Protein AF-T1CQT2-F1 (afdb_monomer_lite)

Foldseek 3Di:
DDQDPLNVLLVVLCVVQQVCVVVVVVVVVDPPVVCVQQVHQFDKDKDWDKDKDALVRQVVVQVVDPRHDDPPPPSNVVSSVSSVVSCVVADDPRIDIDTDIDMDTDDDHDDD

Radius of gyration: 16.91 Å; chains: 1; bounding box: 45×31×37 Å

pLDDT: mean 82.47, std 14.03, range [48.88, 98.12]

Organism: NCBI:txid410659

Structure (mmCIF, N/CA/C/O backbone):
data_AF-T1CQT2-F1
#
_entry.id   AF-T1CQT2-F1
#
loop_
_atom_site.group_PDB
_atom_site.id
_atom_site.type_symbol
_atom_site.label_atom_id
_atom_site.label_alt_id
_atom_site.label_comp_id
_atom_site.label_asym_id
_atom_site.label_entity_id
_atom_site.label_seq_id
_atom_site.pdbx_PDB_ins_code
_atom_site.Cartn_x
_atom_site.Cartn_y
_atom_site.Cartn_z
_atom_site.occupancy
_atom_site.B_iso_or_equiv
_atom_site.auth_seq_id
_atom_site.auth_comp_id
_atom_site.au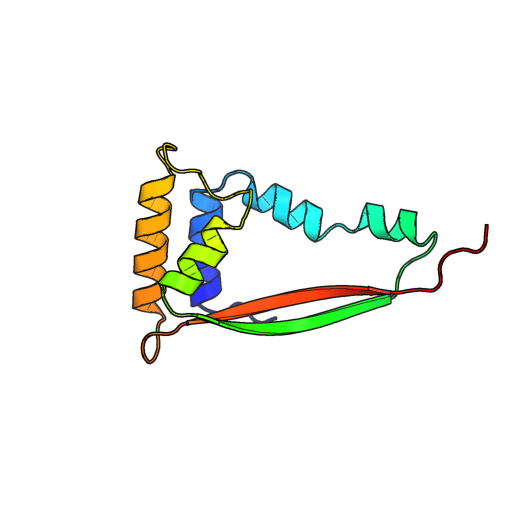th_asym_id
_atom_site.auth_atom_id
_atom_site.pdbx_PDB_model_num
ATOM 1 N N . SER A 1 1 ? -3.288 -9.163 -12.659 1.00 48.88 1 SER A N 1
ATOM 2 C CA . SER A 1 1 ? -4.194 -9.852 -11.712 1.00 48.88 1 SER A CA 1
ATOM 3 C C . SER A 1 1 ? -5.529 -9.121 -11.606 1.00 48.88 1 SER A C 1
ATOM 5 O O . SER A 1 1 ? -5.549 -7.919 -11.838 1.00 48.88 1 SER A O 1
ATOM 7 N N . ALA A 1 2 ? -6.640 -9.800 -11.283 1.00 51.88 2 ALA A N 1
ATOM 8 C CA . ALA A 1 2 ? -7.935 -9.138 -11.060 1.00 51.88 2 ALA A CA 1
ATOM 9 C C . ALA A 1 2 ? -7.862 -8.199 -9.837 1.00 51.88 2 ALA A C 1
ATOM 11 O O . ALA A 1 2 ? -7.421 -8.617 -8.765 1.00 51.88 2 ALA A O 1
ATOM 12 N N . ARG A 1 3 ? -8.259 -6.932 -10.010 1.00 68.06 3 ARG A N 1
ATOM 13 C CA . ARG A 1 3 ? -8.270 -5.904 -8.956 1.00 68.06 3 ARG A CA 1
ATOM 14 C C . ARG A 1 3 ? -9.369 -6.257 -7.946 1.00 68.06 3 ARG A C 1
ATOM 16 O O . ARG A 1 3 ? -10.545 -6.263 -8.297 1.00 68.06 3 ARG A O 1
ATOM 23 N N . THR A 1 4 ? -8.991 -6.620 -6.720 1.00 86.12 4 THR A N 1
ATOM 24 C CA . THR A 1 4 ? -9.963 -6.896 -5.649 1.00 86.12 4 THR A CA 1
ATOM 25 C C . THR A 1 4 ? -10.618 -5.586 -5.186 1.00 86.12 4 THR A C 1
ATOM 27 O O . THR A 1 4 ? -9.987 -4.534 -5.311 1.00 86.12 4 THR A O 1
ATOM 30 N N . PRO A 1 5 ? -11.843 -5.613 -4.621 1.00 91.38 5 PRO A N 1
ATOM 31 C CA . PRO A 1 5 ? -12.471 -4.413 -4.059 1.00 91.38 5 PRO A CA 1
ATOM 32 C C . PRO A 1 5 ? -11.586 -3.707 -3.023 1.00 91.38 5 PRO A C 1
ATOM 34 O O . PRO A 1 5 ? -11.415 -2.494 -3.078 1.00 91.38 5 PRO A O 1
ATOM 37 N N . PHE A 1 6 ? -10.926 -4.481 -2.157 1.00 92.62 6 PHE A N 1
ATOM 38 C CA . PHE A 1 6 ? -9.942 -3.961 -1.210 1.00 92.62 6 PHE A CA 1
ATOM 39 C C . PHE A 1 6 ? -8.782 -3.222 -1.893 1.00 92.62 6 PHE A C 1
ATOM 41 O O . PHE A 1 6 ? -8.414 -2.131 -1.464 1.00 92.62 6 PHE A O 1
ATOM 48 N N . LEU A 1 7 ? -8.213 -3.784 -2.968 1.00 90.38 7 LEU A N 1
ATOM 49 C CA . LEU A 1 7 ? -7.113 -3.135 -3.681 1.00 90.38 7 LEU A CA 1
ATOM 50 C C . LEU A 1 7 ? -7.566 -1.829 -4.345 1.00 90.38 7 LEU A C 1
ATOM 52 O O . LEU A 1 7 ? -6.805 -0.871 -4.357 1.00 90.38 7 LEU A O 1
ATOM 56 N N . ALA A 1 8 ? -8.796 -1.775 -4.864 1.00 91.62 8 ALA A N 1
ATOM 57 C CA . ALA A 1 8 ? -9.343 -0.552 -5.446 1.00 91.62 8 ALA A CA 1
ATOM 58 C C . ALA A 1 8 ? -9.454 0.577 -4.405 1.00 91.62 8 ALA A C 1
ATOM 60 O O . ALA A 1 8 ? -8.995 1.687 -4.668 1.00 91.62 8 ALA A O 1
ATOM 61 N N . ASP A 1 9 ? -9.985 0.282 -3.214 1.00 94.50 9 ASP A N 1
ATOM 62 C CA . ASP A 1 9 ? -10.082 1.259 -2.120 1.00 94.50 9 ASP A CA 1
ATOM 63 C C . ASP A 1 9 ? -8.693 1.680 -1.616 1.00 94.50 9 ASP A C 1
ATOM 65 O O . ASP A 1 9 ? -8.436 2.863 -1.393 1.00 94.50 9 ASP A O 1
ATOM 69 N N . TYR A 1 10 ? -7.765 0.726 -1.498 1.00 93.69 10 TYR A N 1
ATOM 70 C CA . TYR A 1 10 ? -6.377 0.997 -1.129 1.00 93.69 10 TYR A CA 1
ATOM 71 C C . TYR A 1 10 ? -5.681 1.926 -2.136 1.00 93.69 10 TYR A C 1
ATOM 73 O O . TYR A 1 10 ? -5.055 2.911 -1.750 1.00 93.69 10 TYR A O 1
ATOM 81 N N . GLU A 1 11 ? -5.801 1.653 -3.435 1.00 92.12 11 GLU A N 1
ATOM 82 C CA . GLU A 1 11 ? -5.203 2.496 -4.473 1.00 92.12 11 GLU A CA 1
ATOM 83 C C . GLU A 1 11 ? -5.867 3.873 -4.541 1.00 92.12 11 GLU A C 1
ATOM 85 O O . GLU A 1 11 ? -5.169 4.861 -4.757 1.00 92.12 11 GLU A O 1
ATOM 90 N N . ALA A 1 12 ? -7.177 3.975 -4.300 1.00 94.50 12 ALA A N 1
ATOM 91 C CA . ALA A 1 12 ? -7.866 5.261 -4.228 1.00 94.50 12 ALA A CA 1
ATOM 92 C C . ALA A 1 12 ? -7.311 6.155 -3.103 1.00 94.50 12 ALA A C 1
ATOM 94 O O . ALA A 1 12 ? -7.155 7.361 -3.300 1.00 94.50 12 ALA A O 1
ATOM 95 N N . LEU A 1 13 ? -6.949 5.574 -1.952 1.00 95.44 13 LEU A N 1
ATOM 96 C CA . LEU A 1 13 ? -6.268 6.302 -0.874 1.00 95.44 13 LEU A CA 1
ATOM 97 C C . LEU A 1 13 ? -4.895 6.810 -1.317 1.00 95.44 13 LEU A C 1
ATOM 99 O O . LEU A 1 13 ? -4.568 7.970 -1.073 1.00 95.44 13 LEU A O 1
ATOM 103 N N . LEU A 1 14 ? -4.108 5.969 -1.994 1.00 93.94 14 LEU A N 1
ATOM 104 C CA . LEU A 1 14 ? -2.791 6.366 -2.494 1.00 93.94 14 LEU A CA 1
ATOM 105 C C . LEU A 1 14 ? -2.898 7.464 -3.554 1.00 93.94 14 LEU A C 1
ATOM 107 O O . LEU A 1 14 ? -2.183 8.452 -3.475 1.00 93.94 14 LEU A O 1
ATOM 111 N N . HIS A 1 15 ? -3.837 7.368 -4.492 1.00 93.62 15 HIS A N 1
ATOM 112 C CA . HIS A 1 15 ? -4.074 8.442 -5.458 1.00 93.62 15 HIS A CA 1
ATOM 113 C C . HIS A 1 15 ? -4.461 9.770 -4.795 1.00 93.62 15 HIS A C 1
ATOM 115 O O . HIS A 1 15 ? -4.145 10.833 -5.324 1.00 93.62 15 HIS A O 1
ATOM 121 N N . ARG A 1 16 ? -5.145 9.721 -3.648 1.00 95.00 16 ARG A N 1
ATOM 122 C CA . ARG A 1 16 ? -5.601 10.915 -2.935 1.00 95.00 16 ARG A CA 1
ATOM 123 C C . ARG A 1 16 ? -4.518 11.560 -2.074 1.00 95.00 16 ARG A C 1
ATOM 125 O O . ARG A 1 16 ? -4.473 12.783 -1.998 1.00 95.00 16 ARG A O 1
ATOM 132 N N . TYR A 1 17 ? -3.707 10.755 -1.397 1.00 94.94 17 TYR A N 1
ATOM 133 C CA . TYR A 1 17 ? -2.806 11.236 -0.345 1.00 94.94 17 TYR A CA 1
ATOM 134 C C . TYR A 1 17 ? -1.320 11.027 -0.653 1.00 94.94 17 TYR A C 1
ATOM 136 O O . TYR A 1 17 ? -0.489 11.593 0.039 1.00 94.94 17 TYR A O 1
ATOM 144 N N . ALA A 1 18 ? -0.970 10.256 -1.683 1.00 91.44 18 ALA A N 1
ATOM 145 C CA . ALA A 1 18 ? 0.403 10.022 -2.124 1.00 91.44 18 ALA A CA 1
ATOM 146 C C . ALA A 1 18 ? 0.595 10.585 -3.550 1.00 91.44 18 ALA A C 1
ATOM 148 O O . ALA A 1 18 ? 0.466 9.843 -4.527 1.00 91.44 18 ALA A O 1
ATOM 149 N N . PRO A 1 19 ? 0.901 11.887 -3.715 1.00 87.81 19 PRO A N 1
ATOM 150 C CA . PRO A 1 19 ? 0.939 12.550 -5.026 1.00 87.81 19 PRO A CA 1
ATOM 151 C C . PRO A 1 19 ? 1.951 11.929 -6.003 1.00 87.81 19 PRO A C 1
ATOM 153 O O . PRO A 1 19 ? 1.753 11.953 -7.218 1.00 87.81 19 PRO A O 1
ATOM 156 N N . GLU A 1 20 ? 3.014 11.311 -5.490 1.00 87.50 20 GLU A N 1
ATOM 157 C CA . GLU A 1 20 ? 4.034 10.638 -6.301 1.00 87.50 20 GLU A CA 1
ATOM 158 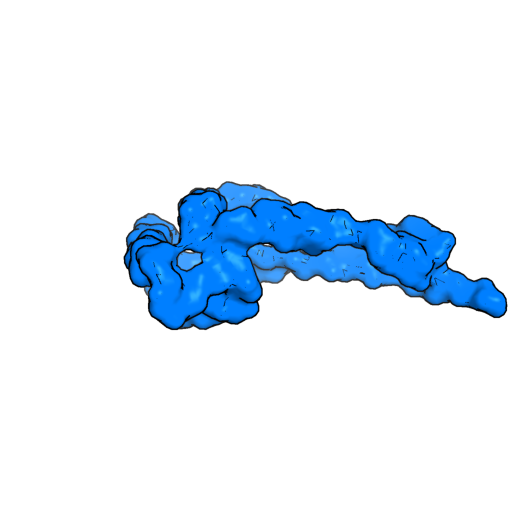C C . GLU A 1 20 ? 3.666 9.203 -6.701 1.00 87.50 20 GLU A C 1
ATOM 160 O O . GLU A 1 20 ? 4.377 8.577 -7.496 1.00 87.50 20 GLU A O 1
ATOM 165 N N . TYR A 1 21 ? 2.564 8.657 -6.180 1.00 89.56 21 TYR A N 1
ATOM 166 C CA . TYR A 1 21 ? 2.197 7.253 -6.354 1.00 89.56 21 TYR A CA 1
ATOM 167 C C . TYR A 1 21 ? 2.142 6.839 -7.831 1.00 89.56 21 TYR A C 1
ATOM 169 O O . TYR A 1 21 ? 2.739 5.832 -8.221 1.00 89.56 21 TYR A O 1
ATOM 177 N N . ASP A 1 22 ? 1.502 7.644 -8.684 1.00 86.19 22 ASP A N 1
ATOM 178 C CA . ASP A 1 22 ? 1.411 7.361 -10.118 1.00 86.19 22 ASP A CA 1
ATOM 179 C C . ASP A 1 22 ? 2.767 7.415 -10.825 1.00 86.19 22 ASP A C 1
ATOM 181 O O . ASP A 1 22 ? 3.036 6.595 -11.709 1.00 86.19 22 ASP A O 1
ATOM 185 N N . ALA A 1 23 ? 3.636 8.350 -10.438 1.00 84.06 23 ALA A N 1
ATOM 186 C CA . ALA A 1 23 ? 4.975 8.472 -11.004 1.00 84.06 23 ALA A CA 1
ATOM 187 C C . ALA A 1 23 ? 5.842 7.260 -10.630 1.00 84.06 23 ALA A C 1
ATOM 189 O O . ALA A 1 23 ? 6.458 6.645 -11.505 1.00 84.06 23 ALA A O 1
ATOM 190 N N . VAL A 1 24 ? 5.827 6.850 -9.357 1.00 82.06 24 VAL A N 1
ATOM 191 C CA . VAL A 1 24 ? 6.559 5.666 -8.882 1.00 82.06 24 VAL A CA 1
ATOM 192 C C . VAL A 1 24 ? 6.009 4.387 -9.515 1.00 82.06 24 VAL A C 1
ATOM 194 O O . VAL A 1 24 ? 6.792 3.546 -9.966 1.00 82.06 24 VAL A O 1
ATOM 197 N N . ARG A 1 25 ? 4.680 4.239 -9.620 1.00 81.62 25 ARG A N 1
ATOM 198 C CA . ARG A 1 25 ? 4.050 3.083 -10.278 1.00 81.62 25 ARG A CA 1
ATOM 199 C C . ARG A 1 25 ? 4.457 2.995 -11.749 1.00 81.62 25 ARG A C 1
ATOM 201 O O . ARG A 1 25 ? 4.878 1.928 -12.192 1.00 81.62 25 ARG A O 1
ATOM 208 N N . LYS A 1 26 ? 4.399 4.107 -12.493 1.00 77.75 26 LYS A N 1
ATOM 209 C CA . LYS A 1 26 ? 4.849 4.172 -13.895 1.00 77.75 26 LYS A CA 1
ATOM 210 C C . LYS A 1 26 ? 6.335 3.846 -14.027 1.00 77.75 26 LYS A C 1
ATOM 212 O O . LYS A 1 26 ? 6.691 3.046 -14.885 1.00 77.75 26 LYS A O 1
ATOM 217 N N . ARG A 1 27 ? 7.196 4.388 -13.157 1.00 74.19 27 ARG A N 1
ATOM 218 C CA . ARG A 1 27 ? 8.640 4.090 -13.150 1.00 74.19 27 ARG A CA 1
ATOM 219 C C . ARG A 1 27 ? 8.927 2.609 -12.901 1.00 74.19 27 ARG A C 1
ATOM 221 O O . ARG A 1 27 ? 9.826 2.069 -13.524 1.00 74.19 27 ARG A O 1
ATOM 228 N N . ARG A 1 28 ? 8.180 1.948 -12.012 1.00 71.25 28 ARG A N 1
ATOM 229 C CA . ARG A 1 28 ? 8.325 0.501 -11.758 1.00 71.25 28 ARG A CA 1
ATOM 230 C C . ARG A 1 28 ? 7.772 -0.358 -12.900 1.00 71.25 28 ARG A C 1
ATOM 232 O O . ARG A 1 28 ? 8.311 -1.426 -13.161 1.00 71.25 28 ARG A O 1
ATOM 239 N N . ALA A 1 29 ? 6.715 0.098 -13.575 1.00 66.31 29 ALA A N 1
ATOM 240 C CA . ALA A 1 29 ? 6.141 -0.583 -14.738 1.00 66.31 29 ALA A CA 1
ATOM 241 C C . ALA A 1 29 ? 7.022 -0.444 -15.990 1.00 66.31 29 ALA A C 1
ATOM 243 O O . ALA A 1 29 ? 7.098 -1.353 -16.817 1.00 66.31 29 ALA A O 1
ATOM 244 N N . HIS A 1 30 ? 7.706 0.689 -16.126 1.00 62.28 30 HIS A N 1
ATOM 245 C CA . HIS A 1 30 ? 8.662 0.930 -17.186 1.00 62.28 30 HIS A CA 1
ATOM 246 C C . HIS A 1 30 ? 10.029 0.361 -16.784 1.00 62.28 30 HIS A C 1
ATOM 248 O O . HIS A 1 30 ? 10.795 0.966 -16.041 1.00 62.28 30 HIS A O 1
ATOM 254 N N . GLY A 1 31 ? 10.381 -0.773 -17.392 1.00 54.88 31 GLY A N 1
ATOM 255 C CA . GLY A 1 31 ? 11.731 -1.336 -17.406 1.00 54.88 31 GLY A CA 1
ATOM 256 C C . GLY A 1 31 ? 12.710 -0.828 -18.492 1.00 54.88 31 GLY A C 1
ATOM 257 O O . GLY A 1 31 ? 13.497 -1.655 -18.945 1.00 54.88 31 GLY A O 1
ATOM 258 N N . PRO A 1 32 ? 12.757 0.447 -18.960 1.00 54.88 32 PRO A N 1
ATOM 259 C CA . PRO A 1 32 ? 13.797 0.904 -19.889 1.00 54.88 32 PRO A CA 1
ATOM 260 C C . PRO A 1 32 ? 15.218 0.635 -19.389 1.00 54.88 32 PRO A C 1
ATOM 262 O O . PRO A 1 32 ? 16.078 0.274 -20.184 1.00 54.88 32 PRO A O 1
ATOM 265 N N . ALA A 1 33 ? 15.452 0.731 -18.074 1.00 61.41 33 ALA A N 1
ATOM 266 C CA . ALA A 1 33 ? 16.738 0.382 -17.468 1.00 61.41 33 ALA A CA 1
ATOM 267 C C . ALA A 1 33 ? 17.071 -1.113 -17.608 1.00 61.41 33 ALA A C 1
ATOM 269 O O . ALA A 1 33 ? 18.236 -1.477 -17.706 1.00 61.41 33 ALA A O 1
ATOM 270 N N . ILE A 1 34 ? 16.052 -1.972 -17.662 1.00 65.62 34 ILE A N 1
ATOM 271 C CA . ILE A 1 34 ? 16.206 -3.425 -17.725 1.00 65.62 34 ILE A CA 1
ATOM 272 C C . ILE A 1 34 ? 16.578 -3.856 -19.145 1.00 65.62 34 ILE A C 1
ATOM 274 O O . ILE A 1 34 ? 17.514 -4.628 -19.315 1.00 65.62 34 ILE A O 1
ATOM 278 N N . ARG A 1 35 ? 15.931 -3.303 -20.179 1.00 66.56 35 ARG A N 1
ATOM 279 C CA . ARG A 1 35 ? 16.337 -3.570 -21.569 1.00 66.56 35 ARG A CA 1
ATOM 280 C C . ARG A 1 35 ? 17.769 -3.111 -21.838 1.00 66.56 35 ARG A C 1
ATOM 282 O O . ARG A 1 35 ? 18.537 -3.853 -22.437 1.00 66.56 35 ARG A O 1
ATOM 289 N N . THR A 1 36 ? 18.136 -1.913 -21.377 1.00 69.00 36 THR A N 1
ATOM 290 C CA . THR A 1 36 ? 19.517 -1.421 -21.490 1.00 69.00 36 THR A CA 1
ATOM 291 C C . THR A 1 36 ? 20.496 -2.321 -20.733 1.00 69.00 36 THR A C 1
ATOM 293 O O . THR A 1 36 ? 21.563 -2.613 -21.255 1.00 69.00 36 THR A O 1
ATOM 296 N N . PHE A 1 37 ? 20.124 -2.811 -19.546 1.00 67.56 37 PHE A N 1
ATOM 297 C CA . PHE A 1 37 ? 20.943 -3.737 -18.758 1.00 67.56 37 PHE A CA 1
ATOM 298 C C . PHE A 1 37 ? 21.167 -5.090 -19.455 1.00 67.56 37 PHE A C 1
ATOM 300 O O . PHE A 1 37 ? 22.279 -5.608 -19.430 1.00 67.56 37 PHE A O 1
ATOM 307 N N . PHE A 1 38 ? 20.143 -5.658 -20.101 1.00 67.44 38 PHE A N 1
ATOM 308 C CA . PHE A 1 38 ? 20.270 -6.937 -20.813 1.00 67.44 38 PHE A CA 1
ATOM 309 C C . PHE A 1 38 ? 20.800 -6.799 -22.249 1.00 67.44 38 PHE A C 1
ATOM 311 O O . PHE A 1 38 ? 21.180 -7.804 -22.844 1.00 67.44 38 PHE A O 1
ATOM 318 N N . GLY A 1 39 ? 20.802 -5.598 -22.837 1.00 73.12 39 GLY A N 1
ATOM 319 C CA . GLY A 1 39 ? 21.180 -5.366 -24.240 1.00 73.12 39 GLY A CA 1
ATOM 320 C C . GLY A 1 39 ? 20.193 -5.940 -25.272 1.00 73.12 39 GLY A C 1
ATOM 321 O O . GLY A 1 39 ? 20.420 -5.846 -26.474 1.00 73.12 39 GLY A O 1
ATOM 322 N N . ARG A 1 40 ? 19.087 -6.530 -24.811 1.00 73.81 40 ARG A N 1
ATOM 323 C CA . ARG A 1 40 ? 18.011 -7.160 -25.591 1.00 73.81 40 ARG A CA 1
ATOM 324 C C . ARG A 1 40 ? 16.721 -7.145 -24.778 1.00 73.81 40 ARG A C 1
ATOM 326 O O . ARG A 1 40 ? 16.746 -6.832 -23.588 1.00 73.81 40 ARG A O 1
ATOM 333 N N . GLU A 1 41 ? 15.601 -7.508 -25.401 1.00 74.75 41 GLU A N 1
ATOM 334 C CA . GLU A 1 41 ? 14.363 -7.719 -24.648 1.00 74.75 41 GLU A CA 1
ATOM 335 C C . GLU A 1 41 ? 14.525 -8.921 -23.691 1.00 74.75 41 GLU A C 1
ATOM 337 O O . GLU A 1 41 ? 14.842 -10.029 -24.149 1.00 74.75 41 GLU A O 1
ATOM 342 N N . PRO A 1 42 ? 14.379 -8.713 -22.367 1.00 72.06 42 PRO A N 1
ATOM 343 C CA . PRO A 1 42 ? 14.428 -9.782 -21.379 1.00 72.06 42 PRO A CA 1
ATOM 344 C C . PRO A 1 42 ? 13.136 -10.601 -21.391 1.00 72.06 42 PRO A C 1
ATOM 346 O O . PRO A 1 42 ? 12.055 -10.106 -21.716 1.00 72.06 42 PRO A O 1
ATOM 349 N N . GLU A 1 43 ? 13.229 -11.847 -20.946 1.00 76.31 43 GLU A N 1
ATOM 350 C CA . GLU A 1 43 ? 12.045 -12.627 -20.616 1.00 76.31 43 GLU A CA 1
ATOM 351 C C . GLU A 1 43 ? 11.453 -12.121 -19.296 1.00 76.31 43 GLU A C 1
ATOM 353 O O . GLU A 1 43 ? 12.169 -11.726 -18.371 1.00 76.31 43 GLU A O 1
ATOM 358 N N . ARG A 1 44 ? 10.121 -12.096 -19.216 1.00 73.69 44 ARG A N 1
ATOM 359 C CA . ARG A 1 44 ? 9.380 -11.563 -18.070 1.00 73.69 44 ARG A CA 1
ATOM 360 C C . ARG A 1 44 ? 8.495 -12.647 -17.476 1.00 73.69 44 ARG A C 1
ATOM 362 O O . ARG A 1 44 ? 7.586 -13.128 -18.147 1.00 73.69 44 ARG A O 1
ATOM 369 N N . ALA A 1 45 ? 8.694 -12.948 -16.198 1.00 64.06 45 ALA A N 1
ATOM 370 C CA . ALA A 1 45 ? 7.768 -13.743 -15.400 1.00 64.06 45 ALA A CA 1
ATOM 371 C C . ALA A 1 45 ? 7.066 -12.854 -14.367 1.00 64.06 45 ALA A C 1
ATOM 373 O O . ALA A 1 45 ? 7.678 -11.980 -13.750 1.00 64.06 45 ALA A O 1
ATOM 374 N N . VAL A 1 46 ? 5.765 -13.078 -14.180 1.00 61.66 46 VAL A N 1
ATOM 375 C CA . VAL A 1 46 ? 4.971 -12.434 -13.129 1.00 61.66 46 VAL A CA 1
ATOM 376 C C . VAL A 1 46 ? 4.490 -13.522 -12.190 1.00 61.66 46 VAL A C 1
ATOM 378 O O . VAL A 1 46 ? 3.719 -14.392 -12.591 1.00 61.66 46 VAL A O 1
ATOM 381 N N . PHE A 1 47 ? 4.930 -13.465 -10.939 1.00 57.66 47 PHE A N 1
ATOM 382 C CA . PHE A 1 47 ? 4.458 -14.370 -9.900 1.00 57.66 47 PHE A CA 1
ATOM 383 C C . PHE A 1 47 ? 3.409 -13.647 -9.063 1.00 57.66 47 PHE A C 1
ATOM 385 O O . PHE A 1 47 ? 3.679 -12.588 -8.488 1.00 57.66 47 PHE A O 1
ATOM 392 N N . ALA A 1 48 ? 2.205 -14.216 -8.996 1.00 59.03 48 ALA A N 1
ATOM 393 C CA . ALA A 1 48 ? 1.188 -13.749 -8.069 1.00 59.03 48 ALA A CA 1
ATOM 394 C C . ALA A 1 48 ? 1.628 -14.115 -6.646 1.00 59.03 48 ALA A C 1
ATOM 396 O O . ALA A 1 48 ? 1.666 -15.288 -6.283 1.00 59.03 48 ALA A O 1
ATOM 397 N N . ASN A 1 49 ? 1.958 -13.112 -5.842 1.00 65.75 49 ASN A N 1
ATOM 398 C CA . ASN A 1 49 ? 2.245 -13.267 -4.426 1.00 65.75 49 ASN A CA 1
ATOM 399 C C . ASN A 1 49 ? 1.045 -12.731 -3.636 1.00 65.75 49 ASN A C 1
ATOM 401 O O . ASN A 1 49 ? 0.693 -11.562 -3.753 1.00 65.75 49 ASN A O 1
ATOM 405 N N . ARG A 1 50 ? 0.365 -13.571 -2.856 1.00 80.06 50 ARG A N 1
ATOM 406 C CA . ARG A 1 50 ? -0.748 -13.126 -2.003 1.00 80.06 50 ARG A CA 1
ATOM 407 C C . ARG A 1 50 ? -0.235 -12.984 -0.583 1.00 80.06 50 ARG A C 1
ATOM 409 O O . ARG A 1 50 ? 0.173 -13.970 0.019 1.00 80.06 50 ARG A O 1
ATOM 416 N N . GLN A 1 51 ? -0.290 -11.773 -0.045 1.00 84.88 51 GLN A N 1
ATOM 417 C CA . GLN A 1 51 ? -0.024 -11.541 1.369 1.00 84.88 51 GLN A CA 1
ATOM 418 C C . GLN A 1 51 ? -1.355 -11.514 2.112 1.00 84.88 51 GLN A C 1
ATOM 420 O O . GLN A 1 51 ? -2.280 -10.818 1.699 1.00 84.88 51 GLN A O 1
ATOM 425 N N . VAL A 1 52 ? -1.459 -12.273 3.198 1.00 91.06 52 VAL A N 1
ATOM 426 C CA . VAL A 1 52 ? -2.596 -12.195 4.118 1.00 91.06 52 VAL A CA 1
ATOM 427 C C . VAL A 1 52 ? -2.131 -11.384 5.318 1.00 91.06 52 VAL A C 1
ATOM 429 O O . VAL A 1 52 ? -1.167 -11.770 5.974 1.00 91.06 52 VAL A O 1
ATOM 432 N N . LEU A 1 53 ? -2.767 -10.240 5.555 1.00 93.44 53 LEU A N 1
ATOM 433 C CA . LEU A 1 53 ? -2.307 -9.243 6.519 1.00 93.44 53 LEU A CA 1
ATOM 434 C C . LEU A 1 53 ? -3.434 -8.901 7.488 1.00 93.44 53 LEU A C 1
ATOM 436 O O . LEU A 1 53 ? -4.575 -8.718 7.060 1.00 93.44 53 LEU A O 1
ATOM 440 N N . ASP A 1 54 ? -3.103 -8.783 8.769 1.00 97.25 54 ASP A N 1
ATOM 441 C CA . ASP A 1 54 ? -3.910 -8.014 9.711 1.00 97.25 54 ASP A CA 1
ATOM 442 C C . ASP A 1 54 ? -3.685 -6.505 9.488 1.00 97.25 54 ASP A C 1
ATOM 444 O O . ASP A 1 54 ? -2.971 -6.083 8.567 1.00 97.25 54 ASP A O 1
ATOM 448 N N . PHE A 1 55 ? -4.324 -5.670 10.306 1.00 97.19 55 PHE A N 1
ATOM 449 C CA . PHE A 1 55 ? -4.213 -4.224 10.146 1.00 97.19 55 PHE A CA 1
ATOM 450 C C . PHE A 1 55 ? -2.781 -3.714 10.358 1.00 97.19 55 PHE A C 1
ATOM 452 O O . PHE A 1 55 ? -2.321 -2.872 9.586 1.00 97.19 55 PHE A O 1
ATOM 459 N N . GLU A 1 56 ? -2.058 -4.226 11.357 1.00 96.62 56 GLU A N 1
ATOM 460 C CA . GLU A 1 56 ? -0.685 -3.788 11.633 1.00 96.62 56 GLU A CA 1
ATOM 461 C C . GLU A 1 56 ? 0.263 -4.182 10.495 1.00 96.62 56 GLU A C 1
ATOM 463 O O . GLU A 1 56 ? 1.065 -3.363 10.040 1.00 96.62 56 GLU A O 1
ATOM 468 N N . GLY A 1 57 ? 0.110 -5.388 9.942 1.00 93.81 57 GLY A N 1
ATOM 469 C CA . GLY A 1 57 ? 0.834 -5.832 8.755 1.00 93.81 57 GLY A CA 1
ATOM 470 C C . GLY A 1 57 ? 0.524 -4.979 7.522 1.00 93.81 57 GLY A C 1
ATOM 471 O O . GLY A 1 57 ? 1.436 -4.600 6.782 1.00 93.81 57 GLY A O 1
ATOM 472 N N . LEU A 1 58 ? -0.745 -4.617 7.304 1.00 94.50 58 LEU A N 1
ATOM 473 C CA . LEU A 1 58 ? -1.141 -3.719 6.217 1.00 94.50 58 LEU A CA 1
ATOM 474 C C . LEU A 1 58 ? -0.556 -2.310 6.394 1.00 94.50 58 LEU A C 1
ATOM 476 O O . LEU A 1 58 ? -0.045 -1.729 5.432 1.00 94.50 58 LEU A O 1
ATOM 480 N N . LYS A 1 59 ? -0.611 -1.765 7.612 1.00 94.06 59 LYS A N 1
ATOM 481 C CA . LYS A 1 59 ? -0.044 -0.458 7.955 1.00 94.06 59 LYS A CA 1
ATOM 482 C C . LYS A 1 59 ? 1.465 -0.451 7.739 1.00 94.06 59 LYS A C 1
ATOM 484 O O . LYS A 1 59 ? 1.954 0.400 7.001 1.00 94.06 59 LYS A O 1
ATOM 489 N N . GLY A 1 60 ? 2.191 -1.418 8.300 1.00 90.62 60 GLY A N 1
ATOM 490 C CA . GLY A 1 60 ? 3.641 -1.541 8.129 1.00 90.62 60 GLY A CA 1
ATOM 491 C C . GLY A 1 60 ? 4.041 -1.637 6.656 1.00 90.62 60 GLY A C 1
ATOM 492 O O . GLY A 1 60 ? 4.946 -0.940 6.197 1.00 90.62 60 GLY A O 1
ATOM 493 N N . ARG A 1 61 ? 3.287 -2.413 5.870 1.00 90.62 61 ARG A N 1
ATOM 494 C CA . ARG A 1 61 ? 3.459 -2.486 4.417 1.00 90.62 61 ARG A CA 1
ATOM 495 C C . ARG A 1 61 ? 3.272 -1.129 3.737 1.00 90.62 61 ARG A C 1
ATOM 497 O O . ARG A 1 61 ? 4.098 -0.756 2.905 1.00 90.62 61 ARG A O 1
ATOM 504 N N . ALA A 1 62 ? 2.204 -0.396 4.049 1.00 90.00 62 ALA A N 1
ATOM 505 C CA . ALA A 1 62 ? 1.975 0.925 3.471 1.00 90.00 62 ALA A CA 1
ATOM 506 C C . ALA A 1 62 ? 3.116 1.892 3.829 1.00 90.00 62 ALA A C 1
ATOM 508 O O . ALA A 1 62 ? 3.690 2.497 2.930 1.00 90.00 62 ALA A O 1
ATOM 509 N N . MET A 1 63 ? 3.515 1.951 5.103 1.00 89.12 63 MET A N 1
ATOM 510 C CA . MET A 1 63 ? 4.573 2.852 5.584 1.00 89.12 63 MET A CA 1
ATOM 511 C C . MET A 1 63 ? 5.965 2.524 5.026 1.00 89.12 63 MET A C 1
ATOM 513 O O . MET A 1 63 ? 6.819 3.395 4.956 1.00 89.12 63 MET A O 1
ATOM 517 N N . SER A 1 64 ? 6.203 1.289 4.574 1.00 84.88 64 SER A N 1
ATOM 518 C CA . SER A 1 64 ? 7.457 0.924 3.894 1.00 84.88 64 SER A CA 1
ATOM 519 C C . SER A 1 64 ? 7.582 1.473 2.464 1.00 84.88 64 SER A C 1
ATOM 521 O O . SER A 1 64 ? 8.613 1.302 1.810 1.00 84.88 64 SER A O 1
ATOM 523 N N . SER A 1 65 ? 6.526 2.100 1.938 1.00 84.50 65 SER A N 1
ATOM 524 C CA . SER A 1 65 ? 6.508 2.642 0.584 1.00 84.50 65 SER A CA 1
ATOM 525 C C . SER A 1 65 ? 6.925 4.108 0.573 1.00 84.50 65 SER A C 1
ATOM 527 O O . SER A 1 65 ? 6.258 4.947 1.162 1.00 84.50 65 SER A O 1
ATOM 529 N N . SER A 1 66 ? 7.967 4.426 -0.196 1.00 81.88 66 SER A N 1
ATOM 530 C CA . SER A 1 66 ? 8.573 5.766 -0.269 1.00 81.88 66 SER A CA 1
ATOM 531 C C . SER A 1 66 ? 7.648 6.894 -0.744 1.00 81.88 66 SER A C 1
ATOM 533 O O . SER A 1 66 ? 8.038 8.047 -0.684 1.00 81.88 66 SER A O 1
ATOM 535 N N . TYR A 1 67 ? 6.476 6.569 -1.294 1.00 86.62 67 TYR A N 1
ATOM 536 C CA . TYR A 1 67 ? 5.494 7.548 -1.773 1.00 86.62 67 TYR A CA 1
ATOM 537 C C . TYR A 1 67 ? 4.424 7.887 -0.727 1.00 86.62 67 TYR A C 1
ATOM 539 O O . TYR A 1 67 ? 3.586 8.746 -0.982 1.00 86.62 67 TYR A O 1
ATOM 547 N N . VAL A 1 68 ? 4.372 7.170 0.398 1.00 90.00 68 VAL A N 1
ATOM 548 C CA . VAL A 1 68 ? 3.376 7.419 1.444 1.00 90.00 68 VAL A CA 1
ATOM 549 C C . VAL A 1 68 ? 3.833 8.607 2.299 1.00 90.00 68 VAL A C 1
ATOM 551 O O . VAL A 1 68 ? 5.013 8.658 2.636 1.00 90.00 68 VAL A O 1
ATOM 554 N N . PRO A 1 69 ? 2.933 9.544 2.662 1.00 89.69 69 PRO A N 1
ATOM 555 C CA . PRO A 1 69 ? 3.275 10.687 3.504 1.00 89.69 69 PRO A CA 1
ATOM 556 C C . PRO A 1 69 ? 3.921 10.260 4.822 1.00 89.69 69 PRO A C 1
ATOM 558 O O . PRO A 1 69 ? 3.443 9.329 5.479 1.00 89.69 69 PRO A O 1
ATOM 561 N N . GLU A 1 70 ? 4.979 10.957 5.222 1.00 89.75 70 GLU A N 1
ATOM 562 C CA . GLU A 1 70 ? 5.681 10.707 6.481 1.00 89.75 70 GLU A CA 1
ATOM 563 C C . GLU A 1 70 ? 4.925 11.298 7.685 1.00 89.75 70 GLU A C 1
ATOM 565 O O . GLU A 1 70 ? 4.120 12.221 7.524 1.00 89.75 70 GLU A O 1
ATOM 570 N N . PRO A 1 71 ? 5.174 10.801 8.911 1.00 90.38 71 PRO A N 1
ATOM 571 C CA . PRO A 1 71 ? 4.661 11.434 10.120 1.00 90.38 71 PRO A CA 1
ATOM 572 C C . PRO A 1 71 ? 5.019 12.927 10.169 1.00 90.38 71 PRO A C 1
ATOM 574 O O . PRO A 1 71 ? 6.184 13.299 10.053 1.00 90.38 71 PRO A O 1
ATOM 577 N N . GLY A 1 72 ? 4.010 13.778 10.353 1.00 89.69 72 GLY A N 1
ATOM 578 C CA . GLY A 1 72 ? 4.148 15.239 10.306 1.00 89.69 72 GLY A CA 1
ATOM 579 C C . GLY A 1 72 ? 3.615 15.876 9.019 1.00 89.69 72 GLY A C 1
ATOM 580 O O . GLY A 1 72 ? 3.308 17.067 9.026 1.00 89.69 72 GLY A O 1
ATOM 581 N N . ASP A 1 73 ? 3.416 15.098 7.952 1.00 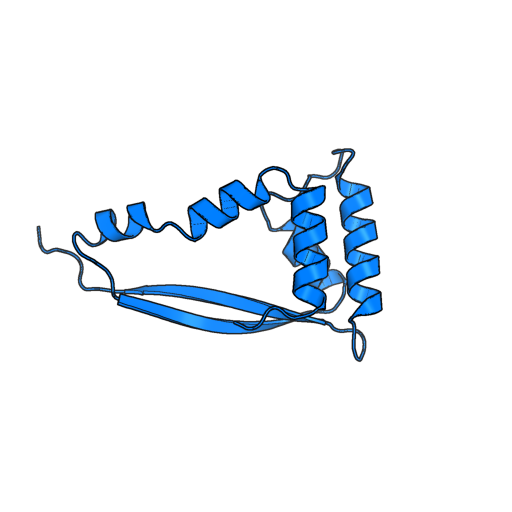93.06 73 ASP A N 1
ATOM 582 C CA . ASP A 1 73 ? 2.663 15.548 6.782 1.00 93.06 73 ASP A CA 1
ATOM 583 C C . ASP A 1 73 ? 1.153 15.612 7.113 1.00 93.06 73 ASP A C 1
ATOM 585 O O . ASP A 1 73 ? 0.603 14.644 7.656 1.00 93.06 73 ASP A O 1
ATOM 589 N N . PRO A 1 74 ? 0.437 16.703 6.773 1.00 95.12 74 PRO A N 1
ATOM 590 C CA . PRO A 1 74 ? -1.011 16.808 6.971 1.00 95.12 74 PRO A CA 1
ATOM 591 C C . PRO A 1 74 ? -1.840 15.676 6.341 1.00 95.12 74 PRO A C 1
ATOM 593 O O . PRO A 1 74 ? -2.960 15.421 6.782 1.00 95.12 74 PRO A O 1
ATOM 596 N N . ALA A 1 75 ? -1.322 14.998 5.315 1.00 94.56 75 ALA A N 1
ATOM 597 C CA . ALA A 1 75 ? -1.959 13.867 4.649 1.00 94.56 75 ALA A CA 1
ATOM 598 C C . ALA A 1 75 ? -1.722 12.517 5.355 1.00 94.56 75 ALA A C 1
ATOM 600 O O . ALA A 1 75 ? -2.424 11.551 5.044 1.00 94.56 75 ALA A O 1
ATOM 601 N N . HIS A 1 76 ? -0.790 12.437 6.314 1.00 94.19 76 HIS A N 1
ATOM 602 C CA . HIS A 1 76 ? -0.433 11.193 7.004 1.00 94.19 76 HIS A CA 1
ATOM 603 C C . HIS A 1 76 ? -1.602 10.605 7.804 1.00 94.19 76 HIS A C 1
ATOM 605 O O . HIS A 1 76 ? -2.027 9.474 7.558 1.00 94.19 76 HIS A O 1
ATOM 611 N N . GLU A 1 77 ? -2.170 11.389 8.722 1.00 96.31 77 GLU A N 1
ATOM 612 C CA . GLU A 1 77 ? -3.288 10.948 9.566 1.00 96.31 77 GLU A CA 1
ATOM 613 C C . GLU A 1 77 ? -4.555 10.620 8.748 1.00 96.31 77 GLU A C 1
ATOM 615 O O . GLU A 1 77 ? -5.132 9.545 8.945 1.00 96.31 77 GLU A O 1
ATOM 620 N N . PRO A 1 78 ? -4.973 11.445 7.761 1.00 97.19 78 PRO A N 1
ATOM 621 C CA . PRO A 1 78 ? -6.066 11.087 6.856 1.00 97.19 78 PRO A CA 1
ATOM 622 C C . PRO A 1 78 ? -5.837 9.784 6.083 1.00 97.19 78 PRO A C 1
ATOM 624 O O . PRO A 1 78 ? -6.781 9.008 5.900 1.00 97.19 78 PRO A O 1
ATOM 627 N N . LEU A 1 79 ? -4.604 9.521 5.634 1.00 95.88 79 LEU A N 1
ATOM 628 C CA . LEU A 1 79 ? -4.269 8.273 4.953 1.00 95.88 79 LEU A CA 1
ATOM 629 C C . LEU A 1 79 ? -4.369 7.076 5.904 1.00 95.88 79 LEU A C 1
ATOM 631 O O . LEU A 1 79 ? -4.951 6.063 5.519 1.00 95.88 79 LEU A O 1
ATOM 635 N N . LEU A 1 80 ? -3.860 7.178 7.135 1.00 96.25 80 LEU A N 1
ATOM 636 C CA . LEU A 1 80 ? -3.947 6.099 8.127 1.00 96.25 80 LEU A CA 1
ATOM 637 C C . LEU A 1 80 ? -5.393 5.794 8.529 1.00 96.25 80 LEU A C 1
ATOM 639 O O . LEU A 1 80 ? -5.785 4.624 8.577 1.00 96.25 80 LEU A O 1
ATOM 643 N N . ALA A 1 81 ? -6.202 6.829 8.761 1.00 97.50 81 ALA A N 1
ATOM 644 C CA . ALA A 1 81 ? -7.625 6.676 9.049 1.00 97.50 81 ALA A CA 1
ATOM 645 C C . ALA A 1 81 ? -8.367 6.022 7.872 1.00 97.50 81 ALA A C 1
ATOM 647 O O . ALA A 1 81 ? -9.145 5.084 8.059 1.00 97.50 81 ALA A O 1
ATOM 648 N N . GLY A 1 82 ? -8.076 6.462 6.644 1.00 97.69 82 GLY A N 1
ATOM 649 C CA . GLY A 1 82 ? -8.617 5.852 5.433 1.00 97.69 82 GLY A CA 1
ATOM 650 C C . GLY A 1 82 ? -8.203 4.387 5.273 1.00 97.69 82 GLY A C 1
ATOM 651 O O . GLY A 1 82 ? -9.037 3.547 4.939 1.00 97.69 82 GLY A O 1
ATOM 652 N N . LEU A 1 83 ? -6.942 4.061 5.569 1.00 96.94 83 LEU A N 1
ATOM 653 C CA . LEU A 1 83 ? -6.413 2.699 5.502 1.00 96.94 83 LEU A CA 1
ATOM 654 C C . LEU A 1 83 ? -7.122 1.770 6.493 1.00 96.94 83 LEU A C 1
ATOM 656 O O . LEU A 1 83 ? -7.462 0.642 6.137 1.00 96.94 83 LEU A O 1
ATOM 660 N N . ARG A 1 84 ? -7.395 2.255 7.710 1.00 97.88 84 ARG A N 1
ATOM 661 C CA . ARG A 1 84 ? -8.183 1.530 8.715 1.00 97.88 84 ARG A CA 1
ATOM 662 C C . ARG A 1 84 ? -9.615 1.289 8.253 1.00 97.88 84 ARG A C 1
ATOM 664 O O . ARG A 1 84 ? -10.067 0.149 8.277 1.00 97.88 84 ARG A O 1
ATOM 671 N N . ALA A 1 85 ? -10.285 2.318 7.741 1.00 98.12 85 ALA A N 1
ATOM 672 C CA . ALA A 1 85 ? -11.648 2.185 7.230 1.00 98.12 85 ALA A CA 1
ATOM 673 C C . ALA A 1 85 ? -11.743 1.231 6.022 1.00 98.12 85 ALA A C 1
ATOM 675 O O . ALA A 1 85 ? -12.738 0.523 5.857 1.00 98.12 85 ALA A O 1
ATOM 676 N N . ALA A 1 86 ? -10.721 1.201 5.161 1.00 97.06 86 ALA A N 1
ATOM 677 C CA . ALA A 1 86 ? -10.636 0.239 4.066 1.00 97.06 86 ALA A CA 1
ATOM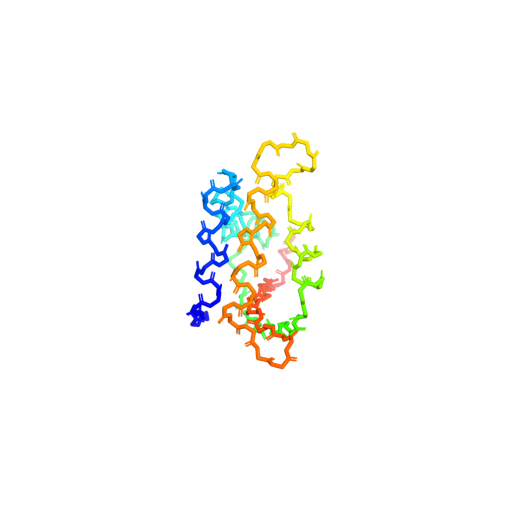 678 C C . ALA A 1 86 ? -10.414 -1.188 4.590 1.00 97.06 86 ALA A C 1
ATOM 680 O O . ALA A 1 86 ? -11.073 -2.117 4.132 1.00 97.06 86 ALA A O 1
ATOM 681 N N . PHE A 1 87 ? -9.529 -1.371 5.572 1.00 97.44 87 PHE A N 1
ATOM 682 C CA . PHE A 1 87 ? -9.310 -2.670 6.203 1.00 97.44 87 PHE A CA 1
ATOM 683 C C . PHE A 1 87 ? -10.601 -3.223 6.818 1.00 97.44 87 PHE A C 1
ATOM 685 O O . PHE A 1 87 ? -11.044 -4.296 6.426 1.00 97.44 87 PHE A O 1
ATOM 692 N N . GLU A 1 88 ? -11.253 -2.465 7.700 1.00 97.81 88 GLU A N 1
ATOM 693 C CA . GLU A 1 88 ? -12.462 -2.892 8.426 1.00 97.81 88 GLU A CA 1
ATOM 694 C C . GLU A 1 88 ? -13.621 -3.268 7.488 1.00 97.81 88 GLU A C 1
ATOM 696 O O . GLU A 1 88 ? -14.420 -4.150 7.786 1.00 97.81 88 GLU A O 1
ATOM 701 N N . ARG A 1 89 ? -13.697 -2.640 6.310 1.00 97.75 89 ARG A N 1
ATOM 702 C CA . ARG A 1 89 ? -14.721 -2.933 5.297 1.00 97.75 89 ARG A CA 1
ATOM 703 C C . ARG A 1 89 ? -14.517 -4.272 4.592 1.00 97.75 89 ARG A C 1
ATOM 705 O O . ARG A 1 89 ? -15.488 -4.906 4.177 1.00 97.75 89 ARG A O 1
ATOM 712 N N . HIS A 1 90 ? -13.261 -4.662 4.395 1.00 96.38 90 HIS A N 1
ATOM 713 C CA . HIS A 1 90 ? -12.888 -5.789 3.538 1.00 96.38 90 HIS A CA 1
ATOM 714 C C . HIS A 1 90 ? -12.312 -6.975 4.303 1.00 96.38 90 HIS A C 1
ATOM 716 O O . HIS A 1 90 ? -12.104 -8.032 3.704 1.00 96.38 90 HIS A O 1
ATOM 722 N N . GLU A 1 91 ? -12.042 -6.816 5.595 1.00 97.06 91 GLU A N 1
ATOM 723 C CA . GLU A 1 91 ? -11.472 -7.873 6.412 1.00 97.06 91 GLU A CA 1
ATOM 724 C C . GLU A 1 91 ? -12.426 -9.069 6.553 1.00 97.06 91 GLU A C 1
ATOM 726 O O . GLU A 1 91 ? -13.662 -8.969 6.514 1.00 97.06 91 GLU A O 1
ATOM 731 N N . ARG A 1 92 ? -11.811 -10.245 6.619 1.00 96.06 92 ARG A N 1
ATOM 732 C CA . ARG A 1 92 ? -12.438 -11.520 6.931 1.00 96.06 92 ARG A CA 1
ATOM 733 C C . ARG A 1 92 ? -11.553 -12.189 7.970 1.00 96.06 92 ARG A C 1
ATOM 735 O O . ARG A 1 92 ? -10.374 -12.416 7.707 1.00 96.06 92 ARG A O 1
ATOM 742 N N . GLU A 1 93 ? -12.125 -12.478 9.134 1.00 96.25 93 GLU A N 1
ATOM 743 C CA . GLU A 1 93 ? -11.418 -13.108 10.260 1.00 96.25 93 GLU A CA 1
ATOM 744 C C . GLU A 1 93 ? -10.175 -12.316 10.711 1.00 96.25 93 GLU A C 1
ATOM 746 O O . GLU A 1 93 ? -9.111 -12.869 10.992 1.00 96.25 93 GLU A O 1
ATOM 751 N N . GLY A 1 94 ? -10.294 -10.990 10.752 1.00 96.19 94 GLY A N 1
ATOM 752 C CA . GLY A 1 94 ? -9.239 -10.062 11.143 1.00 96.19 94 GLY A CA 1
ATOM 753 C C . GLY A 1 94 ? -8.156 -9.878 10.084 1.00 96.19 94 GLY A C 1
ATOM 754 O O . GLY A 1 94 ? -7.054 -9.444 10.425 1.00 96.19 94 GLY A O 1
ATOM 755 N N . ARG A 1 95 ? -8.403 -10.251 8.820 1.00 96.12 95 ARG A N 1
ATOM 756 C CA . ARG A 1 95 ? -7.377 -10.240 7.767 1.00 96.12 95 ARG A CA 1
ATOM 757 C C . ARG A 1 95 ? -7.901 -9.791 6.409 1.00 96.12 95 ARG A C 1
ATOM 759 O O . ARG A 1 95 ? -9.023 -10.092 6.017 1.00 96.12 95 ARG A O 1
ATOM 766 N N . VAL A 1 96 ? -7.035 -9.144 5.634 1.00 94.69 96 VAL A N 1
ATOM 767 C CA . VAL A 1 96 ? -7.251 -8.841 4.212 1.00 94.69 96 VAL A CA 1
ATOM 768 C C . VAL A 1 96 ? -6.250 -9.598 3.349 1.00 94.69 96 VAL A C 1
ATOM 770 O O . VAL A 1 96 ? -5.098 -9.808 3.730 1.00 94.69 96 VAL A O 1
ATOM 773 N N . THR A 1 97 ? -6.677 -9.995 2.151 1.00 91.06 97 THR A N 1
ATOM 774 C CA . THR A 1 97 ? -5.760 -10.533 1.140 1.00 91.06 97 THR A CA 1
ATOM 775 C C . THR A 1 97 ? -5.269 -9.399 0.252 1.00 91.06 97 THR A C 1
ATOM 777 O O . THR A 1 97 ? -6.029 -8.848 -0.546 1.00 91.06 97 THR A O 1
ATOM 780 N N . PHE A 1 98 ? -3.986 -9.075 0.372 1.00 85.81 98 PHE A N 1
ATOM 781 C CA . PHE A 1 98 ? -3.298 -8.109 -0.469 1.00 85.81 98 PHE A CA 1
ATOM 782 C C . PHE A 1 98 ? -2.667 -8.839 -1.668 1.00 85.81 98 PHE A C 1
ATOM 784 O O . PHE A 1 98 ? -1.706 -9.597 -1.492 1.00 85.81 98 PHE A O 1
ATOM 791 N N . PRO A 1 99 ? -3.181 -8.651 -2.897 1.00 72.62 99 PRO A N 1
ATOM 792 C CA . PRO A 1 99 ? -2.525 -9.171 -4.086 1.00 72.62 99 PRO A CA 1
ATOM 793 C C . PRO A 1 99 ? -1.257 -8.356 -4.362 1.00 72.62 99 PRO A C 1
ATOM 795 O O . PRO A 1 99 ? -1.295 -7.137 -4.512 1.00 72.62 99 PRO A O 1
ATOM 798 N N . TYR A 1 100 ? -0.123 -9.036 -4.435 1.00 70.44 100 TYR A N 1
ATOM 799 C CA . TYR A 1 100 ? 1.146 -8.476 -4.863 1.00 70.44 100 TYR A CA 1
ATOM 800 C C . TYR A 1 100 ? 1.625 -9.198 -6.118 1.00 70.44 100 TYR A C 1
ATOM 802 O O . TYR A 1 100 ? 1.417 -10.398 -6.290 1.00 70.44 100 TYR A O 1
ATOM 810 N N . GLU A 1 101 ? 2.262 -8.465 -7.017 1.00 65.56 101 GLU A N 1
ATOM 811 C CA . GLU A 1 101 ? 2.874 -9.042 -8.207 1.00 65.56 101 GLU A CA 1
ATOM 812 C C . GLU A 1 101 ? 4.385 -8.900 -8.066 1.00 65.56 101 GLU A C 1
ATOM 814 O O . GLU A 1 101 ? 4.912 -7.792 -7.954 1.00 65.56 101 GLU A O 1
ATOM 819 N N . THR A 1 102 ? 5.086 -10.032 -8.054 1.00 62.69 102 THR A N 1
ATOM 820 C CA . THR A 1 102 ? 6.541 -10.041 -8.187 1.00 62.69 102 THR A CA 1
ATOM 821 C C . THR A 1 102 ? 6.865 -10.098 -9.674 1.00 62.69 102 THR A C 1
ATOM 823 O O . THR A 1 102 ? 6.561 -11.086 -10.345 1.00 62.69 102 THR A O 1
ATOM 826 N N . LEU A 1 103 ? 7.469 -9.028 -10.189 1.00 65.88 103 LEU A N 1
ATOM 827 C CA . LEU A 1 103 ? 7.989 -8.951 -11.553 1.00 65.88 103 LEU A CA 1
ATOM 828 C C . LEU A 1 103 ? 9.436 -9.447 -11.560 1.00 65.88 103 LEU A C 1
ATOM 830 O O . LEU A 1 103 ? 10.290 -8.858 -10.901 1.00 65.88 103 LEU A O 1
ATOM 834 N N . VAL A 1 104 ? 9.706 -10.507 -12.316 1.00 67.69 104 VAL A N 1
ATOM 835 C CA . VAL A 1 104 ? 11.058 -11.022 -12.550 1.00 67.69 104 VAL A CA 1
ATOM 836 C C . VAL A 1 104 ? 11.396 -10.827 -14.020 1.00 67.69 104 VAL A C 1
ATOM 838 O O . VAL A 1 104 ? 10.638 -11.243 -14.896 1.00 67.69 104 VAL A O 1
ATOM 841 N N . PHE A 1 105 ? 12.542 -10.205 -14.279 1.00 66.62 105 PHE A N 1
ATOM 842 C CA . PHE A 1 105 ? 13.136 -10.108 -15.606 1.00 66.62 105 PHE A CA 1
ATOM 843 C C . PHE A 1 105 ? 14.377 -10.996 -15.639 1.00 66.62 105 PHE A C 1
ATOM 845 O O . PHE A 1 105 ? 15.227 -10.882 -14.756 1.00 66.62 105 PHE A O 1
ATOM 852 N N . PHE A 1 106 ? 14.473 -11.886 -16.622 1.00 68.81 106 PHE A N 1
ATOM 853 C CA . PHE A 1 106 ? 15.588 -12.817 -16.759 1.00 68.81 106 PHE A CA 1
ATOM 854 C C . PHE A 1 106 ? 16.038 -12.926 -18.217 1.00 68.81 106 PHE A C 1
ATOM 856 O O . PHE A 1 106 ? 15.281 -12.702 -19.158 1.00 68.81 106 PHE A O 1
ATOM 863 N N . GLY A 1 107 ? 17.314 -13.234 -18.401 1.00 68.06 107 GLY A N 1
ATOM 864 C CA . GLY A 1 107 ? 17.956 -13.335 -19.703 1.00 68.06 107 GLY A CA 1
ATOM 865 C C . GLY A 1 107 ? 19.444 -13.597 -19.522 1.00 68.06 107 GLY A C 1
ATOM 866 O O . GLY A 1 107 ? 19.989 -13.377 -18.440 1.00 68.06 107 GLY A O 1
ATOM 867 N N . GLN A 1 108 ? 20.107 -14.083 -20.570 1.00 64.62 108 GLN A N 1
ATOM 868 C CA . GLN A 1 108 ? 21.565 -14.155 -20.552 1.00 64.62 108 GLN A CA 1
ATOM 869 C C . GLN A 1 108 ? 22.142 -12.736 -20.668 1.00 64.62 108 GLN A C 1
ATOM 871 O O . GLN A 1 108 ? 21.652 -11.982 -21.517 1.00 64.62 108 GLN A O 1
ATOM 876 N N . PRO A 1 109 ? 23.139 -12.359 -19.841 1.00 58.19 109 PRO A N 1
ATOM 877 C CA . PRO A 1 109 ? 23.860 -11.104 -20.016 1.00 58.19 109 PRO A CA 1
ATOM 8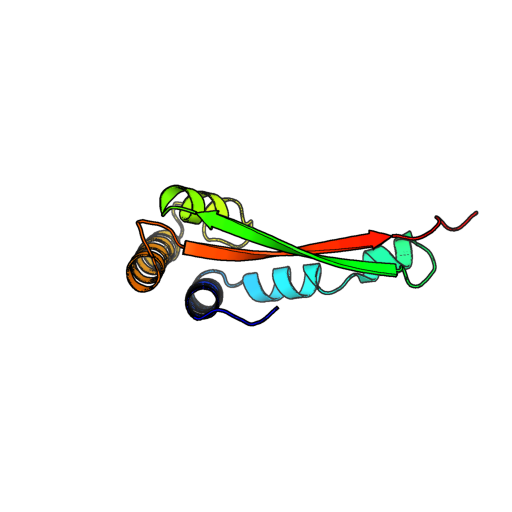78 C C . PRO A 1 109 ? 24.452 -11.052 -21.427 1.00 58.19 109 PRO A C 1
ATOM 880 O O . PRO A 1 109 ? 24.939 -12.071 -21.922 1.00 58.19 109 PRO A O 1
ATOM 883 N N . GLY A 1 110 ? 24.407 -9.888 -22.077 1.00 60.06 110 GLY A N 1
ATOM 884 C CA . GLY A 1 110 ? 25.135 -9.688 -23.327 1.00 60.06 110 GLY A CA 1
ATOM 885 C C . GLY A 1 110 ? 26.621 -9.951 -23.091 1.00 60.06 110 GLY A C 1
ATOM 886 O O . GLY A 1 110 ? 27.200 -9.408 -22.151 1.00 60.06 110 GLY A O 1
ATOM 887 N N . VAL A 1 111 ? 27.221 -10.821 -23.902 1.00 58.91 111 VAL A N 1
ATOM 888 C CA . VAL A 1 111 ? 28.675 -10.983 -23.914 1.00 58.91 111 VAL A CA 1
ATOM 889 C C . VAL A 1 111 ? 29.226 -9.739 -24.607 1.00 58.91 111 VAL A C 1
ATOM 891 O O . VAL A 1 111 ? 28.926 -9.526 -25.783 1.00 58.91 111 VAL A O 1
ATOM 894 N N . SER A 1 112 ? 29.914 -8.884 -23.848 1.00 55.66 112 SER A N 1
ATOM 895 C CA . SER A 1 112 ? 30.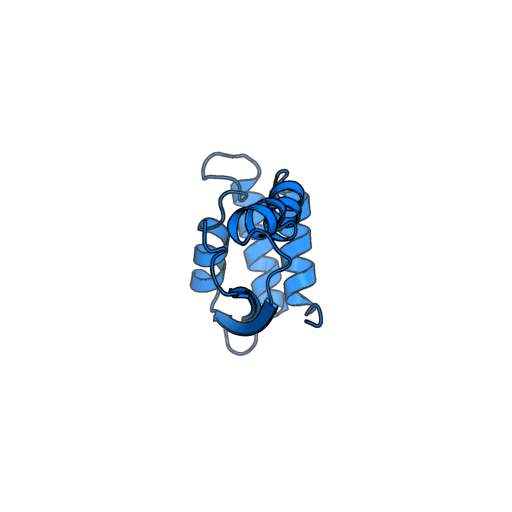675 -7.747 -24.381 1.00 55.66 112 SER A CA 1
ATOM 896 C C . SER A 1 112 ? 31.825 -8.216 -25.261 1.00 55.66 112 SER A C 1
ATOM 898 O O . SER A 1 112 ? 32.439 -9.250 -24.909 1.00 55.66 112 SER A O 1
#

Sequence (112 aa):
SARTPFLADYEALLHRYAPEYDAVRKRRAHGPAIRTFFGREPERAVFANRQVLDFEGLKGRAMSSSYVPEPGDPAHEPLLAGLRAAFERHEREGRVTFPYETLVFFGQPGVS

Secondary structure (DSSP, 8-state):
----HHHHHHHHHHHHH-TTHHHHHHHHH--HHHHHHHTSPPEEEEEEEEEEE-HHHHHHHHHTSTTSPPTTSTTHHHHHHHHHHHHHHH-BTTBEEEEEEEEEEE-PPP--